Protein AF-A0A7S2C0Y7-F1 (afdb_monomer)

Radius of gyration: 21.93 Å; Cα contacts (8 Å, |Δi|>4): 36; chains: 1; bounding box: 44×36×52 Å

Foldseek 3Di:
DDPVVVVVCLLVLDDDDDCVNCVVPDPLNVVLVSLQSDNDPVSRDDPVRSCVRPVNVVVVVPDPPPPPPPVVVVVVVVVLVPDDPVVVVVVVCCVVPDDPVVVD

Solvent-accessible surface area (backbone atoms only — not comparable to full-atom values): 6435 Å² total; per-residue (Å²): 135,57,72,70,58,52,51,52,34,59,76,66,48,66,76,83,80,56,60,95,81,42,70,90,53,53,69,55,52,54,50,52,51,55,37,58,62,40,73,54,68,91,72,24,55,49,72,69,56,51,57,68,31,67,57,49,46,55,56,57,70,72,47,82,74,76,80,69,54,63,67,60,51,53,50,51,55,60,52,57,73,74,49,53,72,68,59,50,52,51,51,50,51,46,67,75,68,56,54,75,86,78,75,112

pLDDT: mean 88.04, std 10.6, range [47.34, 97.81]

Structure (mmCIF, N/CA/C/O backbone):
data_AF-A0A7S2C0Y7-F1
#
_entry.id   AF-A0A7S2C0Y7-F1
#
loop_
_atom_site.group_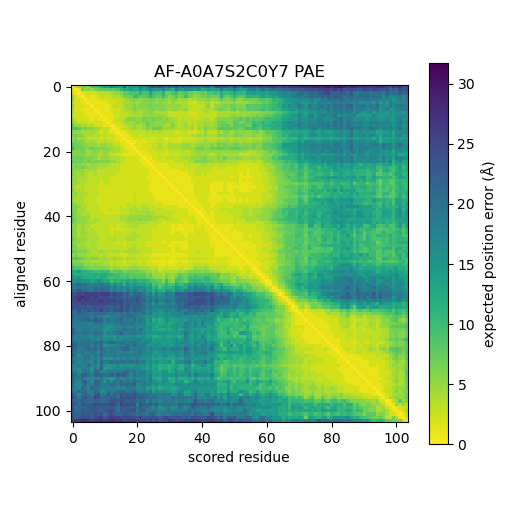PDB
_atom_site.id
_atom_site.type_symbol
_atom_site.label_atom_id
_atom_site.label_alt_id
_atom_site.label_comp_id
_atom_site.label_asym_id
_atom_site.label_entity_id
_atom_site.label_seq_id
_atom_site.pdbx_PDB_ins_code
_atom_site.Cartn_x
_atom_site.Cartn_y
_atom_site.Cartn_z
_atom_site.occupancy
_atom_site.B_iso_or_equiv
_atom_site.auth_seq_id
_atom_site.auth_comp_id
_atom_site.auth_asym_id
_atom_site.auth_atom_id
_atom_site.pdbx_PDB_model_num
ATOM 1 N N . LYS A 1 1 ? -0.412 -13.309 27.371 1.00 61.66 1 LYS A N 1
ATOM 2 C CA . LYS A 1 1 ? -1.555 -13.674 26.492 1.00 61.66 1 LYS A CA 1
ATOM 3 C C . LYS A 1 1 ? -1.239 -15.027 25.877 1.00 61.66 1 LYS A C 1
ATOM 5 O O . LYS A 1 1 ? 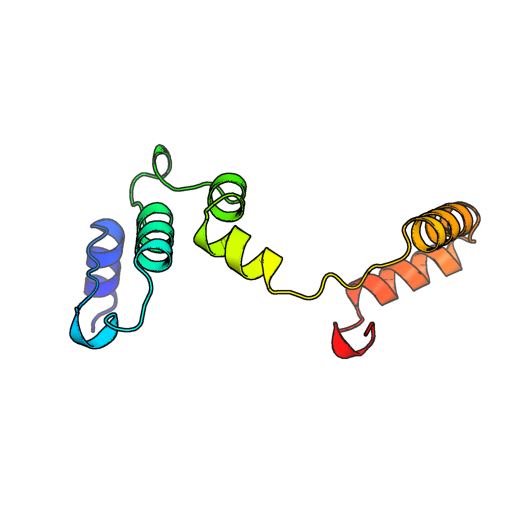-0.098 -15.198 25.473 1.00 61.66 1 LYS A O 1
ATOM 10 N N . SER A 1 2 ? -2.188 -15.962 25.853 1.00 88.19 2 SER A N 1
ATOM 11 C CA . SER A 1 2 ? -1.975 -17.281 25.238 1.00 88.19 2 SER A CA 1
ATOM 12 C C . SER A 1 2 ? -2.103 -17.202 23.711 1.00 88.19 2 SER A C 1
ATOM 14 O O . SER A 1 2 ? -2.906 -16.413 23.208 1.00 88.19 2 SER A O 1
ATOM 16 N N . ASP A 1 3 ? -1.342 -18.017 22.980 1.00 88.94 3 ASP A N 1
ATOM 17 C CA . ASP A 1 3 ? -1.338 -18.064 21.508 1.00 88.94 3 ASP A CA 1
ATOM 18 C C . ASP A 1 3 ? -2.730 -18.381 20.928 1.00 88.94 3 ASP A C 1
ATOM 20 O O . ASP A 1 3 ? -3.176 -17.789 19.942 1.00 88.94 3 ASP A O 1
ATOM 24 N N . THR A 1 4 ? -3.487 -19.236 21.620 1.00 89.94 4 THR A N 1
ATOM 25 C CA . THR A 1 4 ? -4.879 -19.567 21.284 1.00 89.94 4 THR A CA 1
ATOM 26 C C . THR A 1 4 ? -5.804 -18.354 21.339 1.00 89.94 4 THR A C 1
ATOM 28 O O . THR A 1 4 ? -6.668 -18.181 20.479 1.00 89.94 4 THR A O 1
ATOM 31 N N . GLU A 1 5 ? -5.611 -17.471 22.317 1.00 88.81 5 GLU A N 1
ATOM 32 C CA . GLU A 1 5 ? -6.421 -16.264 22.457 1.00 88.81 5 GLU A CA 1
ATOM 33 C C . GLU A 1 5 ? -6.058 -15.203 21.409 1.00 88.81 5 GLU A C 1
ATOM 35 O O . GLU A 1 5 ? -6.935 -14.499 20.906 1.00 88.81 5 GLU A O 1
ATOM 40 N N . ILE A 1 6 ? -4.780 -15.116 21.030 1.00 89.62 6 ILE A N 1
ATOM 41 C CA . ILE A 1 6 ? -4.313 -14.232 19.955 1.00 89.62 6 ILE A CA 1
ATOM 42 C C . ILE A 1 6 ? -4.927 -14.664 18.622 1.00 89.62 6 ILE A C 1
ATOM 44 O O . ILE A 1 6 ? -5.551 -13.846 17.944 1.00 89.62 6 ILE A O 1
ATOM 48 N N . ARG A 1 7 ? -4.839 -15.956 18.287 1.00 88.81 7 ARG A N 1
ATOM 49 C CA . ARG A 1 7 ? -5.446 -16.526 17.075 1.00 88.81 7 ARG A CA 1
ATOM 50 C C . ARG A 1 7 ? -6.943 -16.246 16.994 1.00 88.81 7 ARG A C 1
ATOM 52 O O . ARG A 1 7 ? -7.416 -15.808 15.950 1.00 88.81 7 ARG A O 1
ATOM 59 N N . LYS A 1 8 ? -7.672 -16.415 18.103 1.00 90.69 8 LYS A N 1
ATOM 60 C CA . LYS A 1 8 ? -9.110 -16.119 18.170 1.00 90.69 8 LYS A CA 1
ATOM 61 C C . LYS A 1 8 ? -9.423 -14.653 17.854 1.00 90.69 8 LYS A C 1
ATOM 63 O O . LYS A 1 8 ? -10.381 -14.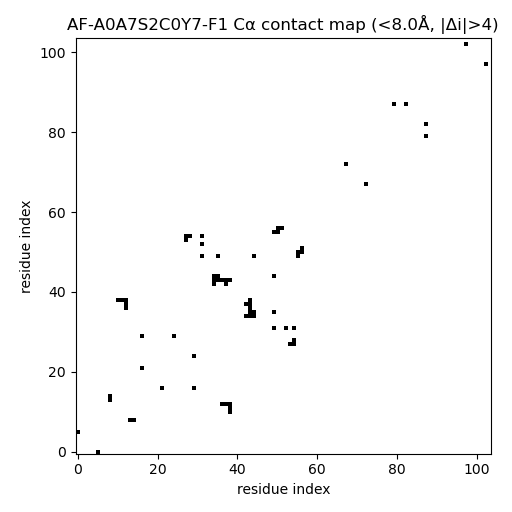369 17.147 1.00 90.69 8 LYS A O 1
ATOM 68 N N . ARG A 1 9 ? -8.623 -13.709 18.353 1.00 89.06 9 ARG A N 1
ATOM 69 C CA . ARG A 1 9 ? -8.836 -12.276 18.078 1.00 89.06 9 ARG A CA 1
ATOM 70 C C . ARG A 1 9 ? -8.523 -11.913 16.627 1.00 89.06 9 ARG A C 1
ATOM 72 O O . ARG A 1 9 ? -9.228 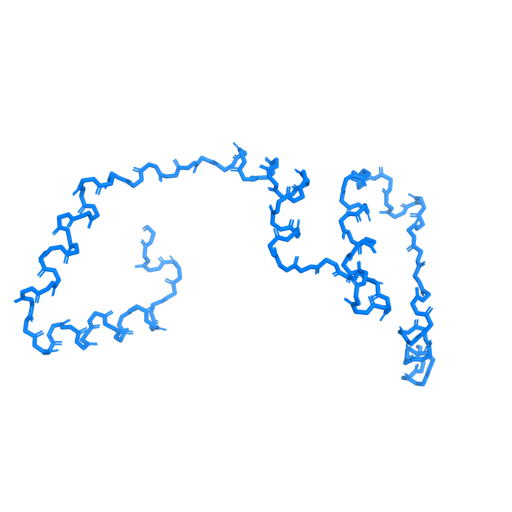-11.080 16.064 1.00 89.06 9 ARG A O 1
ATOM 79 N N . ILE A 1 10 ? -7.512 -12.553 16.032 1.00 89.25 10 ILE A N 1
ATOM 80 C CA . ILE A 1 10 ? -7.154 -12.379 14.617 1.00 89.25 10 ILE A CA 1
ATOM 81 C C . ILE A 1 10 ? -8.300 -12.851 13.721 1.00 89.25 10 ILE A C 1
ATOM 83 O O . ILE A 1 10 ? -8.737 -12.102 12.853 1.00 89.25 10 ILE A O 1
ATOM 87 N N . THR A 1 11 ? -8.830 -14.056 13.951 1.00 88.56 11 THR A N 1
ATOM 88 C CA . THR A 1 11 ? -9.924 -14.600 13.128 1.00 88.56 11 THR A CA 1
ATOM 89 C C . THR A 1 11 ? -11.226 -13.821 13.285 1.00 88.56 11 THR A C 1
ATOM 91 O O . THR A 1 11 ? -11.998 -13.727 12.338 1.00 88.56 11 THR A O 1
ATOM 94 N N . GLN A 1 12 ? -11.459 -13.217 14.452 1.00 89.88 12 GLN A N 1
ATOM 95 C CA . GLN A 1 12 ? -12.608 -12.343 14.697 1.00 89.88 12 GLN A CA 1
ATOM 96 C C . GLN A 1 12 ? -12.431 -10.919 14.151 1.00 89.88 12 GLN A C 1
ATOM 98 O O . GLN A 1 12 ? -13.394 -10.157 14.160 1.00 89.88 12 GLN A O 1
ATOM 103 N N . GLY A 1 13 ? -11.220 -10.520 13.741 1.00 86.81 13 GLY A N 1
ATOM 104 C CA . GLY A 1 13 ? -10.930 -9.129 13.375 1.00 86.81 13 GLY A CA 1
ATOM 105 C C . GLY A 1 13 ? -11.121 -8.144 14.528 1.00 86.81 13 GLY A C 1
ATOM 106 O O . GLY A 1 13 ? -11.394 -6.970 14.307 1.00 86.81 13 GLY A O 1
ATOM 107 N N . SER A 1 14 ? -11.026 -8.611 15.775 1.00 86.94 14 SER A N 1
ATOM 108 C CA . SER A 1 14 ? -11.337 -7.793 16.946 1.00 86.94 14 SER A CA 1
ATOM 109 C C . SER A 1 14 ? -10.124 -6.959 17.364 1.00 86.94 14 SER A C 1
ATOM 111 O O . SER A 1 14 ? -9.303 -7.400 18.174 1.00 86.94 14 SER A O 1
ATOM 113 N N . TYR A 1 15 ? -10.058 -5.721 16.884 1.00 90.00 15 TYR A N 1
ATOM 114 C CA . TYR A 1 15 ? -9.120 -4.689 17.333 1.00 90.00 15 TYR A CA 1
ATOM 115 C C . TYR A 1 15 ? -9.867 -3.400 17.699 1.00 90.00 15 TYR A C 1
ATOM 117 O O . TYR A 1 15 ? -11.048 -3.232 17.401 1.00 90.00 15 TYR A O 1
ATOM 125 N N . LYS A 1 16 ? -9.198 -2.500 18.421 1.00 91.38 16 LYS A N 1
ATOM 126 C CA . LYS A 1 16 ? -9.746 -1.203 18.838 1.00 91.38 16 LYS A CA 1
ATOM 127 C C . LYS A 1 16 ? -8.656 -0.144 18.727 1.00 91.38 16 LYS A C 1
ATOM 129 O O . LYS A 1 16 ? -7.478 -0.484 18.803 1.00 91.38 16 LYS A O 1
ATOM 134 N N . PHE A 1 17 ? -9.068 1.117 18.646 1.00 93.69 17 PHE A N 1
ATOM 135 C CA . PHE A 1 17 ? -8.192 2.287 18.732 1.00 93.69 17 PHE A CA 1
ATOM 136 C C . PHE A 1 17 ? -8.521 3.064 20.013 1.00 93.69 17 PHE A C 1
ATOM 138 O O . PHE A 1 17 ? -9.388 3.939 20.000 1.00 93.69 17 PHE A O 1
ATOM 145 N N . PRO A 1 18 ? -7.925 2.703 21.164 1.00 94.12 18 PRO A N 1
ATOM 146 C CA . PRO A 1 18 ? -8.194 3.392 22.417 1.00 94.12 18 PRO A CA 1
ATOM 147 C C . PRO A 1 18 ? -7.739 4.850 22.343 1.00 94.12 18 PRO A C 1
ATOM 149 O O . PRO A 1 18 ? -6.599 5.129 21.970 1.00 94.12 18 PRO A O 1
ATOM 152 N N . ARG A 1 19 ? -8.614 5.779 22.740 1.00 89.81 19 ARG A N 1
ATOM 153 C CA . ARG A 1 19 ? -8.362 7.222 22.617 1.00 89.81 19 ARG A CA 1
ATOM 154 C C . ARG A 1 19 ? -7.063 7.656 23.300 1.00 89.81 19 ARG A C 1
ATOM 156 O O . ARG A 1 19 ? -6.309 8.401 22.701 1.00 89.81 19 ARG A O 1
ATOM 163 N N . HIS A 1 20 ? -6.755 7.132 24.487 1.00 93.06 20 HIS A N 1
ATOM 164 C CA . HIS A 1 20 ? -5.542 7.492 25.238 1.00 93.06 20 HIS A CA 1
ATOM 165 C C . HIS A 1 20 ? -4.230 7.118 24.531 1.00 93.06 20 HIS A C 1
ATOM 167 O O . HIS A 1 20 ? -3.194 7.697 24.826 1.00 93.06 20 HIS A O 1
ATOM 173 N N . GLN A 1 21 ? -4.259 6.146 23.615 1.00 92.00 21 GLN A N 1
ATOM 174 C CA . GLN A 1 21 ? -3.089 5.721 22.837 1.00 92.00 21 GLN A CA 1
ATOM 175 C C . GLN A 1 21 ? -3.048 6.355 21.447 1.00 92.00 21 GLN A C 1
ATOM 177 O O . GLN A 1 21 ? -1.966 6.560 20.909 1.00 92.00 21 GLN A O 1
ATOM 182 N N . PHE A 1 22 ? -4.213 6.653 20.870 1.00 94.31 22 PHE A N 1
ATOM 183 C CA . PHE A 1 22 ? -4.355 7.108 19.485 1.00 94.31 22 PHE A CA 1
ATOM 184 C C . PHE A 1 22 ? -4.744 8.587 19.365 1.00 94.31 22 PHE A C 1
ATOM 186 O O . PHE A 1 22 ? -5.055 9.041 18.272 1.00 94.31 22 PHE A O 1
ATOM 193 N N . GLU A 1 23 ? -4.712 9.356 20.455 1.00 93.62 23 GLU A N 1
ATOM 194 C CA . GLU A 1 23 ? -5.087 10.778 20.456 1.00 93.62 23 GLU A CA 1
ATOM 195 C C . GLU A 1 23 ? -4.268 11.620 19.469 1.00 93.62 23 GLU A C 1
ATOM 197 O O . GLU A 1 23 ? -4.804 12.504 18.810 1.00 93.62 23 GLU A O 1
ATOM 202 N N . HIS A 1 24 ? -2.979 11.311 19.328 1.00 94.19 24 HIS A N 1
ATOM 203 C CA . HIS A 1 24 ? -2.061 11.998 18.418 1.00 94.19 24 HIS A CA 1
ATOM 204 C C . HIS A 1 24 ? -2.054 11.406 16.999 1.00 94.19 24 HIS A C 1
ATOM 206 O O . HIS A 1 24 ? -1.331 11.886 16.127 1.00 94.19 24 HIS A O 1
ATOM 212 N N . VAL A 1 25 ? -2.819 10.339 16.757 1.00 94.25 25 VAL A N 1
ATOM 213 C CA . VAL A 1 25 ? -2.861 9.655 15.466 1.00 94.25 25 VAL A CA 1
ATOM 214 C C . VAL A 1 25 ? -3.970 10.270 14.622 1.00 94.25 25 VAL A C 1
ATOM 216 O O . VAL A 1 25 ? -5.112 10.398 15.057 1.00 94.25 25 VAL A O 1
ATOM 219 N N . SER A 1 26 ? -3.645 10.651 13.387 1.00 94.44 26 SER A N 1
ATOM 220 C CA . SER A 1 26 ? -4.627 11.277 12.505 1.00 94.44 26 SER A CA 1
ATOM 221 C C . SER A 1 26 ? -5.749 10.307 12.126 1.00 94.44 26 SER A C 1
ATOM 223 O O . SER A 1 26 ? -5.534 9.105 11.945 1.00 94.44 26 SER A O 1
ATOM 225 N N . ALA A 1 27 ? -6.955 10.845 11.931 1.00 94.50 27 ALA A N 1
ATOM 226 C CA . ALA A 1 27 ? -8.109 10.059 11.499 1.00 94.50 27 ALA A CA 1
ATOM 227 C C . ALA A 1 27 ? -7.841 9.314 10.177 1.00 94.50 27 ALA A C 1
ATOM 229 O O . ALA A 1 27 ? -8.223 8.158 10.034 1.00 94.50 27 ALA A O 1
ATOM 230 N N . ALA A 1 28 ? -7.102 9.935 9.249 1.00 94.75 28 ALA A N 1
ATOM 231 C CA . ALA A 1 28 ? -6.700 9.304 7.993 1.00 94.75 28 ALA A CA 1
ATOM 232 C C . ALA A 1 28 ? -5.764 8.095 8.200 1.00 94.75 28 ALA A C 1
ATOM 234 O O . ALA A 1 28 ? -5.824 7.136 7.436 1.00 94.75 28 ALA A O 1
ATOM 235 N N . ALA A 1 29 ? -4.914 8.100 9.232 1.00 94.62 29 ALA A N 1
ATOM 236 C CA . ALA A 1 29 ? -4.079 6.941 9.551 1.00 94.62 29 ALA A CA 1
ATOM 237 C C . ALA A 1 29 ? -4.930 5.773 10.070 1.00 94.62 29 ALA A C 1
ATOM 239 O O . ALA A 1 29 ? -4.753 4.629 9.655 1.00 94.62 29 ALA A O 1
ATOM 240 N N . ILE A 1 30 ? -5.873 6.077 10.967 1.00 96.06 30 ILE A N 1
ATOM 241 C CA . ILE A 1 30 ? -6.801 5.097 11.546 1.00 96.06 30 ILE A CA 1
ATOM 242 C C . ILE A 1 30 ? -7.690 4.488 10.455 1.00 96.06 30 ILE A C 1
ATOM 244 O O . ILE A 1 30 ? -7.909 3.273 10.449 1.00 96.06 30 ILE A O 1
ATOM 248 N N . ASP A 1 31 ? -8.158 5.308 9.513 1.00 96.50 31 ASP A N 1
ATOM 249 C CA . ASP A 1 31 ? -8.946 4.856 8.367 1.00 96.50 31 ASP A CA 1
ATOM 250 C C . ASP A 1 31 ? -8.149 3.892 7.474 1.00 96.50 31 ASP A C 1
ATOM 252 O O . ASP A 1 31 ? -8.608 2.784 7.186 1.00 96.50 31 ASP A O 1
ATOM 256 N N . LEU A 1 32 ? -6.900 4.234 7.137 1.00 97.06 32 LEU A N 1
ATOM 257 C CA . LEU A 1 32 ? -6.027 3.350 6.364 1.00 97.06 32 LEU A CA 1
ATOM 258 C C . LEU A 1 32 ? -5.818 1.998 7.060 1.00 97.06 32 LEU A C 1
ATOM 260 O O . LEU A 1 32 ? -5.976 0.950 6.433 1.00 97.06 32 LEU A O 1
ATOM 264 N N . ILE A 1 33 ? -5.483 2.005 8.356 1.00 96.19 33 ILE A N 1
ATOM 265 C CA . ILE A 1 33 ? -5.281 0.772 9.133 1.00 96.19 33 ILE A CA 1
ATOM 266 C C . ILE A 1 33 ? -6.561 -0.071 9.131 1.00 96.19 33 ILE A C 1
ATOM 268 O O . ILE A 1 33 ? -6.495 -1.288 8.963 1.00 96.19 33 ILE A O 1
ATOM 272 N N . SER A 1 34 ? -7.725 0.562 9.270 1.00 95.75 34 SER A N 1
ATOM 273 C CA . SER A 1 34 ? -9.015 -0.134 9.297 1.00 95.75 34 SER A CA 1
ATOM 274 C C . SER A 1 34 ? -9.358 -0.800 7.964 1.00 95.75 34 SER A C 1
ATOM 276 O O . SER A 1 34 ? -9.910 -1.897 7.945 1.00 95.75 34 SER A O 1
ATOM 278 N N . ASN A 1 35 ? -8.990 -0.177 6.847 1.00 96.38 35 ASN A N 1
ATOM 279 C CA . ASN A 1 35 ? -9.172 -0.750 5.515 1.00 96.38 35 ASN A CA 1
ATOM 280 C C . ASN A 1 35 ? -8.145 -1.856 5.183 1.00 96.38 35 ASN A C 1
ATOM 282 O O . ASN A 1 35 ? -8.418 -2.743 4.370 1.00 96.38 35 ASN A O 1
ATOM 286 N N . LEU A 1 36 ? -6.978 -1.851 5.836 1.00 96.50 36 LEU A N 1
ATOM 287 C CA . LEU A 1 36 ? -5.959 -2.901 5.708 1.00 96.50 36 LEU A CA 1
ATOM 288 C C . LEU A 1 36 ? -6.234 -4.120 6.601 1.00 96.50 36 LEU A C 1
ATOM 290 O O . LEU A 1 36 ? -5.966 -5.252 6.199 1.00 96.50 36 LEU A O 1
ATOM 294 N N . LEU A 1 37 ? -6.783 -3.914 7.800 1.00 95.38 37 LEU A N 1
ATOM 295 C CA . LEU A 1 37 ? -7.061 -4.971 8.781 1.00 95.38 37 LEU A CA 1
ATOM 296 C C . LEU A 1 37 ? -8.471 -5.575 8.644 1.00 95.38 37 LEU A C 1
ATOM 298 O O . LEU A 1 37 ? -9.074 -6.005 9.625 1.00 95.38 37 LEU A O 1
ATOM 302 N N . GLN A 1 38 ? -8.988 -5.659 7.416 1.00 94.38 38 GLN A N 1
ATOM 303 C CA . GLN A 1 38 ? -10.254 -6.335 7.120 1.00 94.38 38 GLN A CA 1
ATOM 304 C C . GLN A 1 38 ? -10.091 -7.861 7.131 1.00 94.38 38 GLN A C 1
ATOM 306 O O . GLN A 1 38 ? -9.179 -8.399 6.495 1.00 94.38 38 GLN A O 1
ATOM 311 N N . VAL A 1 39 ? -10.991 -8.569 7.824 1.00 93.44 39 VAL A N 1
ATOM 312 C CA . VAL A 1 39 ? -11.033 -10.048 7.843 1.00 93.44 39 VAL A CA 1
ATOM 313 C C . VAL A 1 39 ? -11.426 -10.590 6.471 1.00 93.44 39 VAL A C 1
ATOM 315 O O . VAL A 1 39 ? -10.788 -11.510 5.965 1.00 93.44 39 VAL A O 1
ATOM 318 N N . ASP A 1 40 ? -12.440 -9.978 5.857 1.00 92.62 40 ASP A N 1
ATOM 319 C CA . ASP A 1 40 ? -12.858 -10.274 4.492 1.00 92.62 40 ASP A CA 1
ATOM 320 C C . ASP A 1 40 ? -11.829 -9.722 3.497 1.00 92.62 40 ASP A C 1
ATOM 322 O O . ASP A 1 40 ? -11.621 -8.511 3.386 1.00 92.62 40 ASP A O 1
ATOM 326 N N . VAL A 1 41 ? -11.186 -10.629 2.762 1.00 92.00 41 VAL A N 1
ATOM 327 C CA . VAL A 1 41 ? -10.140 -10.305 1.784 1.00 92.00 41 VAL A CA 1
ATOM 328 C C . VAL A 1 41 ? -10.680 -9.441 0.646 1.00 92.00 41 VAL A C 1
ATOM 330 O O . VAL A 1 41 ? -9.949 -8.599 0.139 1.00 92.00 41 VAL A O 1
ATOM 333 N N . THR A 1 42 ? -11.954 -9.591 0.273 1.00 94.56 42 THR A N 1
ATOM 334 C CA . THR A 1 42 ? -12.558 -8.818 -0.826 1.00 94.56 42 THR A CA 1
ATOM 335 C C . THR A 1 42 ? -12.765 -7.348 -0.467 1.00 94.56 42 THR A C 1
ATOM 337 O O . THR A 1 42 ? -12.778 -6.488 -1.345 1.00 94.56 42 THR A O 1
ATOM 340 N N . ARG A 1 43 ? -12.890 -7.052 0.832 1.00 94.06 43 ARG A N 1
ATOM 341 C CA . ARG A 1 43 ? -13.024 -5.694 1.377 1.00 94.06 43 ARG A CA 1
ATOM 342 C C . ARG A 1 43 ? -11.685 -5.086 1.773 1.00 94.06 43 ARG A C 1
ATOM 344 O O . ARG A 1 43 ? -11.604 -3.880 1.991 1.00 94.06 43 ARG A O 1
ATOM 351 N N . ARG A 1 44 ? -10.646 -5.913 1.905 1.00 97.31 44 ARG A N 1
ATOM 352 C CA . ARG A 1 44 ? -9.304 -5.466 2.263 1.00 97.31 44 ARG A CA 1
ATOM 353 C C . ARG A 1 44 ? -8.708 -4.663 1.120 1.00 97.31 44 ARG A C 1
ATOM 355 O O . ARG A 1 44 ? -8.723 -5.099 -0.029 1.00 97.31 44 ARG A O 1
ATOM 362 N N . PHE A 1 45 ? -8.121 -3.519 1.447 1.00 97.81 45 PHE A N 1
ATOM 363 C CA . PHE A 1 45 ? -7.403 -2.739 0.449 1.00 97.81 45 PHE A CA 1
ATOM 364 C C . PHE A 1 45 ? -6.265 -3.544 -0.177 1.00 97.81 45 PHE A C 1
ATOM 366 O O . PHE A 1 45 ? -5.429 -4.138 0.507 1.00 97.81 45 PHE A O 1
ATOM 373 N N . SER A 1 46 ? -6.211 -3.495 -1.504 1.00 97.06 46 SER A N 1
ATOM 374 C CA . SER A 1 46 ? -5.025 -3.866 -2.265 1.00 97.06 46 SER A CA 1
ATOM 375 C C . SER A 1 46 ? -3.895 -2.859 -2.036 1.00 97.06 46 SER A C 1
ATOM 377 O O . SER A 1 46 ? -4.122 -1.716 -1.628 1.00 97.06 46 SER A O 1
ATOM 379 N N . ALA A 1 47 ? -2.664 -3.251 -2.372 1.00 96.06 47 ALA A N 1
ATOM 380 C CA . ALA A 1 47 ? -1.508 -2.360 -2.287 1.00 96.06 47 ALA A CA 1
ATOM 381 C C . ALA A 1 47 ? -1.700 -1.068 -3.103 1.00 96.06 47 ALA A C 1
ATOM 383 O O . ALA A 1 47 ? -1.329 0.010 -2.645 1.00 96.06 47 ALA A O 1
ATOM 384 N N . ALA A 1 48 ? -2.334 -1.157 -4.278 1.00 95.62 48 ALA A N 1
ATOM 385 C CA . ALA A 1 48 ? -2.627 0.005 -5.114 1.00 95.62 48 ALA A CA 1
ATOM 386 C C . ALA A 1 48 ? -3.638 0.960 -4.453 1.00 95.62 48 ALA A C 1
ATOM 388 O O . ALA A 1 48 ? -3.438 2.173 -4.466 1.00 95.62 48 ALA A O 1
ATOM 389 N N . GLN A 1 49 ? -4.690 0.423 -3.826 1.00 96.50 49 GLN A N 1
ATOM 390 C CA . GLN A 1 49 ? -5.671 1.228 -3.087 1.00 96.50 49 GLN A CA 1
ATOM 391 C C . GLN A 1 49 ? -5.046 1.893 -1.857 1.00 96.50 49 GLN A C 1
ATOM 393 O O . GLN A 1 49 ? -5.271 3.078 -1.622 1.00 96.50 49 GLN A O 1
ATOM 398 N N . ALA A 1 50 ? -4.211 1.165 -1.111 1.00 96.50 50 ALA A N 1
ATOM 399 C CA . ALA A 1 50 ? -3.484 1.713 0.029 1.00 96.50 50 ALA A CA 1
ATOM 400 C C . ALA A 1 50 ? -2.526 2.839 -0.393 1.00 96.50 50 ALA A C 1
ATOM 402 O O . ALA A 1 50 ? -2.508 3.894 0.236 1.00 96.50 50 ALA A O 1
ATOM 403 N N . LEU A 1 51 ? -1.785 2.657 -1.493 1.00 94.38 51 LEU A N 1
ATOM 404 C CA . LEU A 1 51 ? -0.883 3.672 -2.046 1.00 94.38 51 LEU A CA 1
ATOM 405 C C . LEU A 1 51 ? -1.629 4.947 -2.474 1.00 94.38 51 LEU A C 1
ATOM 407 O O . LEU A 1 51 ? -1.112 6.050 -2.314 1.00 94.38 51 LEU A O 1
ATOM 411 N N . ALA A 1 52 ? -2.852 4.806 -2.989 1.00 95.00 52 ALA A N 1
ATOM 412 C CA . ALA A 1 52 ? -3.700 5.931 -3.375 1.00 95.00 52 ALA A CA 1
ATOM 413 C C . ALA A 1 52 ? -4.363 6.649 -2.182 1.00 95.00 52 ALA A C 1
ATOM 415 O O . ALA A 1 52 ? -4.918 7.737 -2.360 1.00 95.00 52 ALA A O 1
ATOM 416 N N . HIS A 1 53 ? -4.309 6.073 -0.977 1.00 97.06 53 HIS A N 1
ATOM 417 C CA . HIS A 1 53 ? -4.967 6.614 0.205 1.00 97.06 53 HIS A CA 1
ATOM 418 C C . HIS A 1 53 ? -4.372 7.978 0.620 1.00 97.06 53 HIS A C 1
ATOM 420 O O . HIS A 1 53 ? -3.144 8.132 0.620 1.00 97.06 53 HIS A O 1
ATOM 426 N N . PRO A 1 54 ? -5.194 8.966 1.040 1.00 94.38 54 PRO A N 1
ATOM 427 C CA . PRO A 1 54 ? -4.730 10.313 1.385 1.00 94.38 54 PRO A CA 1
ATOM 428 C C . PRO A 1 54 ? -3.582 10.345 2.394 1.00 94.38 54 PRO A C 1
ATOM 430 O O . PRO A 1 54 ? -2.659 11.138 2.237 1.00 94.38 54 PRO A O 1
ATOM 433 N N . TRP A 1 55 ? -3.600 9.445 3.382 1.00 94.94 55 TRP A N 1
ATOM 434 C CA . TRP A 1 55 ? -2.544 9.361 4.394 1.00 94.94 55 TRP A CA 1
ATOM 435 C C . TRP A 1 55 ? -1.157 9.062 3.795 1.00 94.94 55 TRP A C 1
ATOM 437 O O . TRP A 1 55 ? -0.176 9.682 4.194 1.00 94.94 55 TRP A O 1
ATOM 447 N N . ILE A 1 56 ? -1.072 8.173 2.793 1.00 93.38 56 ILE A N 1
ATOM 448 C CA . ILE A 1 56 ? 0.195 7.877 2.101 1.00 93.38 56 ILE A CA 1
ATOM 449 C C . ILE A 1 56 ? 0.551 8.999 1.124 1.00 93.38 56 ILE A C 1
ATOM 451 O O . ILE A 1 56 ? 1.695 9.450 1.090 1.00 93.38 56 ILE A O 1
ATOM 455 N N . ARG A 1 57 ? -0.423 9.494 0.352 1.00 90.12 57 ARG A N 1
ATOM 456 C CA . ARG A 1 57 ? -0.174 10.549 -0.643 1.00 90.12 57 ARG A CA 1
ATOM 457 C C . ARG A 1 57 ? 0.329 11.851 -0.018 1.00 90.12 57 ARG A C 1
ATOM 459 O O . ARG A 1 57 ? 1.213 12.484 -0.584 1.00 90.12 57 ARG A O 1
ATOM 466 N N . GLN A 1 58 ? -0.196 12.242 1.143 1.00 86.12 58 GLN A N 1
ATOM 467 C CA . GLN A 1 58 ? 0.277 13.425 1.871 1.00 86.12 58 GLN A CA 1
ATOM 468 C C . GLN A 1 58 ? 1.726 13.258 2.342 1.00 86.12 58 GLN A C 1
ATOM 470 O O . GLN A 1 58 ? 2.525 14.178 2.184 1.00 86.12 58 GLN A O 1
ATOM 475 N N . ALA A 1 59 ? 2.096 12.074 2.839 1.00 81.25 59 ALA A N 1
ATOM 476 C CA . ALA A 1 59 ? 3.479 11.782 3.213 1.00 81.25 59 ALA A CA 1
ATOM 477 C C . ALA A 1 59 ? 4.432 11.853 2.004 1.00 81.25 59 ALA A C 1
ATOM 479 O O . ALA A 1 59 ? 5.547 12.355 2.121 1.00 81.25 59 ALA A O 1
ATOM 480 N N . GLN A 1 60 ? 3.984 11.417 0.821 1.00 75.88 60 GLN A N 1
ATOM 481 C CA . GLN A 1 60 ? 4.772 11.518 -0.413 1.00 75.88 60 GLN A CA 1
ATOM 482 C C . GLN A 1 60 ? 5.008 12.964 -0.864 1.00 75.88 60 GLN A C 1
ATOM 484 O O . GLN A 1 60 ? 6.072 13.260 -1.393 1.00 75.88 60 GLN A O 1
ATOM 489 N N . GLN A 1 61 ? 4.046 13.865 -0.647 1.00 70.75 61 GLN A N 1
ATOM 490 C CA . GLN A 1 61 ? 4.186 15.285 -0.996 1.00 70.75 61 GLN A CA 1
ATOM 491 C C . GLN A 1 61 ? 5.185 16.028 -0.102 1.00 70.75 61 GLN A C 1
ATOM 493 O O . GLN A 1 61 ? 5.741 17.041 -0.515 1.00 70.75 61 GLN A O 1
ATOM 498 N N . GLN A 1 62 ? 5.404 15.540 1.120 1.00 67.88 62 GLN A N 1
ATOM 499 C CA . GLN A 1 62 ? 6.345 16.130 2.075 1.00 67.88 62 GLN A CA 1
ATOM 500 C C . GLN A 1 62 ? 7.783 15.648 1.880 1.00 67.88 62 GLN A C 1
ATOM 502 O O . GLN A 1 62 ? 8.709 16.244 2.429 1.00 67.88 62 GLN A O 1
ATOM 507 N N . LEU A 1 63 ? 7.990 14.579 1.108 1.00 65.38 63 LEU A N 1
ATOM 508 C CA . LEU A 1 63 ? 9.329 14.157 0.738 1.00 65.38 63 LEU A CA 1
ATOM 509 C C . LEU A 1 63 ? 9.849 15.123 -0.329 1.00 65.38 63 LEU A C 1
ATOM 511 O O . LEU A 1 63 ? 9.193 15.272 -1.363 1.00 65.38 63 LEU A O 1
ATOM 515 N N . PRO A 1 64 ? 11.019 15.759 -0.130 1.00 61.19 64 PRO A N 1
ATOM 516 C CA . PRO A 1 64 ? 11.683 16.430 -1.228 1.00 61.19 64 PRO A CA 1
ATOM 517 C C . PRO A 1 64 ? 11.954 15.351 -2.271 1.00 61.19 64 PRO A C 1
ATOM 519 O O 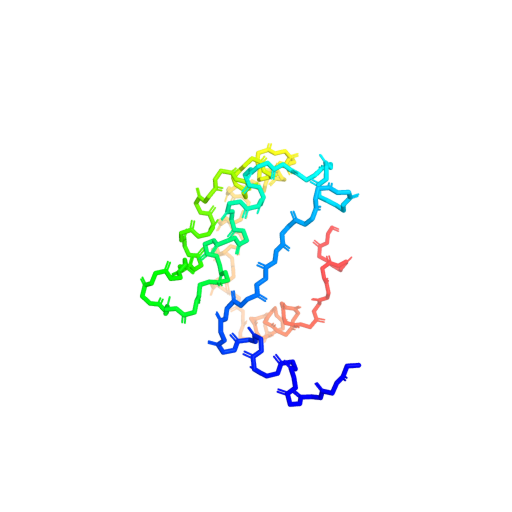. PRO A 1 64 ? 12.791 14.467 -2.067 1.00 61.19 64 PRO A O 1
ATOM 522 N N . LEU A 1 65 ? 11.190 15.368 -3.362 1.00 59.34 65 LEU A N 1
ATOM 523 C CA . LEU A 1 65 ? 11.495 14.548 -4.517 1.00 59.34 65 LEU A CA 1
AT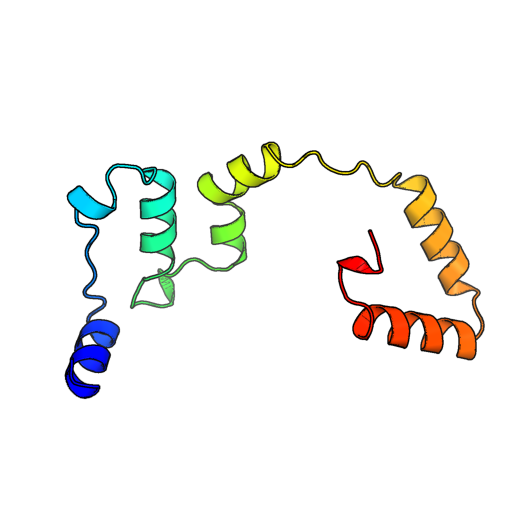OM 524 C C . LEU A 1 65 ? 12.915 14.949 -4.912 1.00 59.34 65 LEU A C 1
ATOM 526 O O . LEU A 1 65 ? 13.140 16.074 -5.353 1.00 59.34 65 LEU A O 1
ATOM 530 N N . ARG A 1 66 ? 13.895 14.062 -4.692 1.00 59.62 66 ARG A N 1
ATOM 531 C CA . ARG A 1 66 ? 15.199 14.193 -5.342 1.00 59.62 66 ARG A CA 1
ATOM 532 C C . ARG A 1 66 ? 14.856 14.211 -6.826 1.00 59.62 66 ARG A C 1
ATOM 534 O O . ARG A 1 66 ? 14.455 13.181 -7.368 1.00 59.62 66 ARG A O 1
ATOM 541 N N . GLU A 1 67 ? 14.925 15.383 -7.450 1.00 61.81 67 GLU A N 1
ATOM 542 C CA . GLU A 1 67 ? 14.781 15.527 -8.891 1.00 61.81 67 GLU A CA 1
ATOM 543 C C . GLU A 1 67 ? 15.965 14.808 -9.538 1.00 61.81 67 GLU A C 1
ATOM 545 O O . GLU A 1 67 ? 17.002 15.383 -9.860 1.00 61.81 67 GLU A O 1
ATOM 550 N N . CYS A 1 68 ? 15.845 13.492 -9.681 1.00 62.00 68 CYS A N 1
ATOM 551 C CA . CYS A 1 68 ? 16.719 12.739 -10.550 1.00 62.00 68 CYS A CA 1
ATOM 552 C C . CYS A 1 68 ? 16.412 13.220 -11.962 1.00 62.00 68 CYS A C 1
ATOM 554 O O . CYS A 1 68 ? 15.319 12.986 -12.479 1.00 62.00 68 CYS A O 1
ATOM 556 N N . SER A 1 69 ? 17.373 13.912 -12.572 1.00 79.00 69 SER A N 1
ATOM 557 C CA . SER A 1 69 ? 17.250 14.374 -13.948 1.00 79.00 69 SER A CA 1
ATOM 558 C C . SER A 1 69 ? 16.873 13.198 -14.853 1.00 79.00 69 SER A C 1
ATOM 560 O O . SER A 1 69 ? 17.663 12.272 -15.071 1.00 79.00 69 SER A O 1
ATOM 562 N N . VAL A 1 70 ? 15.643 13.229 -15.379 1.00 80.75 70 VAL A N 1
ATOM 563 C CA . VAL A 1 70 ? 15.106 12.177 -16.253 1.00 80.75 70 VAL A CA 1
ATOM 564 C C . VAL A 1 70 ? 16.016 11.992 -17.469 1.00 80.75 70 VAL A C 1
ATOM 566 O O . VAL A 1 70 ? 16.227 10.868 -17.918 1.00 80.75 70 VAL A O 1
ATOM 569 N N . SER A 1 71 ? 16.632 13.069 -17.966 1.00 85.12 71 SER A N 1
ATOM 570 C CA . SER A 1 71 ? 17.566 13.007 -19.094 1.00 85.12 71 SER A CA 1
ATOM 571 C C . SER A 1 71 ? 18.859 12.262 -18.752 1.00 85.12 71 SER A C 1
ATOM 573 O O . SER A 1 71 ? 19.322 11.449 -19.559 1.00 85.12 71 SER A O 1
ATOM 575 N N . ALA A 1 72 ? 19.415 12.468 -17.555 1.00 84.56 72 ALA A N 1
ATOM 576 C CA . ALA A 1 72 ? 20.584 11.728 -17.083 1.00 84.56 72 ALA A CA 1
ATOM 577 C C . ALA A 1 72 ? 20.260 10.234 -16.916 1.00 84.56 72 ALA A C 1
ATOM 579 O O . ALA A 1 72 ? 21.024 9.377 -17.362 1.00 84.56 72 ALA A O 1
ATOM 580 N N . LEU A 1 73 ? 19.086 9.914 -16.362 1.00 86.94 73 LEU A N 1
ATOM 581 C CA . LEU A 1 73 ? 18.623 8.535 -16.193 1.00 86.94 73 LEU A CA 1
ATOM 582 C C . LEU A 1 73 ? 18.423 7.829 -17.541 1.00 86.94 73 LEU A C 1
ATOM 584 O O . LEU A 1 73 ? 18.940 6.732 -17.754 1.00 86.94 73 LEU A O 1
ATOM 588 N N . VAL A 1 74 ? 17.742 8.478 -18.489 1.00 91.19 74 VAL A N 1
ATOM 589 C CA . VAL A 1 74 ? 17.538 7.948 -19.846 1.00 91.19 74 VAL A CA 1
ATOM 590 C C . VAL A 1 74 ? 18.873 7.732 -20.564 1.00 91.19 74 VAL A C 1
ATOM 592 O O . VAL A 1 74 ? 19.044 6.723 -21.251 1.00 91.19 74 VAL A O 1
ATOM 595 N N . SER A 1 75 ? 19.838 8.637 -20.391 1.00 90.94 75 SER A N 1
ATOM 596 C CA . SER A 1 75 ? 21.174 8.498 -20.985 1.00 90.94 75 SER A CA 1
ATOM 597 C C . SER A 1 75 ? 21.918 7.282 -20.424 1.00 90.94 75 SER A C 1
ATOM 599 O O . SER A 1 75 ? 22.443 6.478 -21.196 1.00 90.94 75 SER A O 1
ATOM 601 N N . SER A 1 76 ? 21.877 7.079 -19.105 1.00 90.38 76 SER A N 1
ATOM 602 C CA . SER A 1 76 ? 22.457 5.903 -18.445 1.00 90.38 76 SER A CA 1
ATOM 603 C C . SER A 1 76 ? 21.794 4.591 -18.877 1.00 90.38 76 SER A C 1
ATOM 605 O O . SER A 1 76 ? 22.493 3.606 -19.106 1.00 90.38 76 SER A O 1
ATOM 607 N N . LEU A 1 77 ? 20.469 4.568 -19.080 1.00 91.56 77 LEU A N 1
ATOM 608 C CA . LEU A 1 77 ? 19.757 3.389 -19.597 1.00 91.56 77 LEU A CA 1
ATOM 609 C C . LEU A 1 77 ? 20.138 3.064 -21.049 1.00 91.56 77 LEU A C 1
ATOM 611 O O . LEU A 1 77 ? 20.330 1.896 -21.398 1.00 91.56 77 LEU A O 1
ATOM 615 N N . ARG A 1 78 ? 20.296 4.086 -21.903 1.00 92.62 78 ARG A N 1
ATOM 616 C CA . ARG A 1 78 ? 20.791 3.895 -23.278 1.00 92.62 78 ARG A CA 1
ATOM 617 C C . ARG A 1 78 ? 22.216 3.344 -23.286 1.00 92.62 78 ARG A C 1
ATOM 619 O O . ARG A 1 78 ? 22.492 2.424 -24.051 1.00 92.62 78 ARG A O 1
ATOM 626 N N . ALA A 1 79 ? 23.089 3.855 -22.419 1.00 91.81 79 ALA A N 1
ATOM 627 C CA . ALA A 1 79 ? 24.451 3.347 -22.265 1.00 91.81 79 ALA A CA 1
ATOM 628 C C . ALA A 1 79 ? 24.470 1.903 -21.734 1.00 91.81 79 ALA A C 1
ATOM 630 O O . ALA A 1 79 ? 25.214 1.068 -22.241 1.00 91.81 79 ALA A O 1
ATOM 631 N N . PHE A 1 80 ? 23.602 1.565 -20.777 1.00 92.19 80 PHE A N 1
ATOM 632 C CA . PHE A 1 80 ? 23.505 0.209 -20.231 1.00 92.19 80 PHE A CA 1
ATOM 633 C C . PHE A 1 80 ? 23.226 -0.842 -21.315 1.00 92.19 80 PHE A C 1
ATOM 635 O O . PHE A 1 80 ? 23.820 -1.923 -21.302 1.00 92.19 80 PHE A O 1
ATOM 642 N N . LYS A 1 81 ? 22.385 -0.516 -22.310 1.00 92.81 81 LYS A N 1
ATOM 643 C CA . LYS A 1 81 ? 22.098 -1.414 -23.441 1.00 92.81 81 LYS A CA 1
ATOM 644 C C . LYS A 1 81 ? 23.377 -1.859 -24.163 1.00 92.81 81 LYS A C 1
ATOM 646 O O . LYS A 1 81 ? 23.484 -3.039 -24.509 1.00 92.81 81 LYS A O 1
ATOM 651 N N . SER A 1 82 ? 24.341 -0.958 -24.360 1.00 94.31 82 SER A N 1
ATOM 652 C CA . SER A 1 82 ? 25.584 -1.232 -25.094 1.00 94.31 82 SER A CA 1
ATOM 653 C C . SER A 1 82 ? 26.712 -1.818 -24.237 1.00 94.31 82 SER A C 1
ATOM 655 O O . SER A 1 82 ? 27.772 -2.139 -24.769 1.00 94.31 82 SER A O 1
ATOM 657 N N . PHE A 1 83 ? 26.516 -2.009 -22.928 1.00 95.12 83 PHE A N 1
ATOM 658 C CA . PHE A 1 83 ? 27.545 -2.597 -22.067 1.00 95.12 83 PHE A CA 1
ATOM 659 C C . PHE A 1 83 ? 27.814 -4.075 -22.383 1.00 95.12 83 PHE A C 1
ATOM 661 O O . PHE A 1 83 ? 26.925 -4.824 -22.807 1.00 95.12 83 PHE A O 1
ATOM 668 N N . SER A 1 84 ? 29.056 -4.499 -22.128 1.00 97.00 84 SER A N 1
ATOM 669 C CA . SER A 1 84 ? 29.467 -5.901 -22.223 1.00 97.00 84 SER A CA 1
ATOM 670 C C . SER A 1 84 ? 28.723 -6.772 -21.206 1.00 97.00 84 SER A C 1
ATOM 672 O O . SER A 1 84 ? 28.252 -6.282 -20.177 1.00 97.00 84 SER A O 1
ATOM 674 N N . ALA A 1 85 ? 28.647 -8.078 -21.475 1.00 95.06 85 ALA A N 1
ATOM 675 C CA . ALA A 1 85 ? 27.980 -9.038 -20.594 1.00 95.06 85 ALA A CA 1
ATOM 676 C C . ALA A 1 85 ? 28.522 -8.989 -19.152 1.00 95.06 85 ALA A C 1
ATOM 678 O O . ALA A 1 85 ? 27.744 -8.913 -18.208 1.00 95.06 85 ALA A O 1
ATOM 679 N N . MET A 1 86 ? 29.848 -8.914 -18.985 1.00 94.88 86 MET A N 1
ATOM 680 C CA . MET A 1 86 ? 30.489 -8.779 -17.672 1.00 94.88 86 MET A CA 1
ATOM 681 C C . MET A 1 86 ? 30.071 -7.493 -16.944 1.00 94.88 86 MET A C 1
ATOM 683 O O . MET A 1 86 ? 29.746 -7.539 -15.762 1.00 94.88 86 MET A O 1
ATOM 687 N N . ARG A 1 87 ? 30.029 -6.345 -17.638 1.00 94.06 87 ARG A N 1
ATOM 688 C CA . ARG A 1 87 ? 29.600 -5.074 -17.027 1.00 94.06 87 ARG A CA 1
ATOM 689 C C . ARG A 1 87 ? 28.133 -5.109 -16.605 1.00 94.06 87 ARG A C 1
ATOM 691 O O . ARG A 1 87 ? 27.804 -4.569 -15.556 1.00 94.06 87 ARG A O 1
ATOM 698 N N . LYS A 1 88 ? 27.266 -5.745 -17.398 1.00 93.75 88 LYS A N 1
ATOM 699 C CA . LYS A 1 88 ? 25.844 -5.925 -17.063 1.00 93.75 88 LYS A CA 1
ATOM 700 C C . LYS A 1 88 ? 25.669 -6.804 -15.825 1.00 93.75 88 LYS A C 1
ATOM 702 O O . LYS A 1 88 ? 24.992 -6.380 -14.897 1.00 93.75 88 LYS A O 1
ATOM 707 N N . LEU A 1 89 ? 26.356 -7.947 -15.777 1.00 94.81 89 LEU A N 1
ATOM 708 C CA . LEU A 1 89 ? 26.340 -8.854 -14.627 1.00 94.81 89 LEU A CA 1
ATOM 709 C C . LEU A 1 89 ? 26.838 -8.159 -13.350 1.00 94.81 89 LEU A C 1
ATOM 711 O O . LEU A 1 89 ? 26.220 -8.264 -12.299 1.00 94.81 89 LEU A O 1
ATOM 715 N N . MET A 1 90 ? 27.932 -7.399 -13.440 1.00 93.81 90 MET A N 1
ATOM 716 C CA . MET A 1 90 ? 28.457 -6.650 -12.296 1.00 93.81 90 MET A CA 1
ATOM 717 C C . MET A 1 90 ? 27.458 -5.615 -11.776 1.00 93.81 90 MET A C 1
ATOM 719 O O . MET A 1 90 ? 27.273 -5.506 -10.568 1.00 93.81 90 MET A O 1
ATOM 723 N N . LEU A 1 91 ? 26.798 -4.868 -12.666 1.00 90.38 91 LEU A N 1
ATOM 724 C CA . LEU A 1 91 ? 25.774 -3.899 -12.267 1.00 90.38 91 LEU A CA 1
ATOM 725 C C . LEU A 1 91 ? 24.558 -4.570 -11.626 1.00 90.38 91 LEU A C 1
ATOM 727 O O . LEU A 1 91 ? 23.997 -4.014 -10.6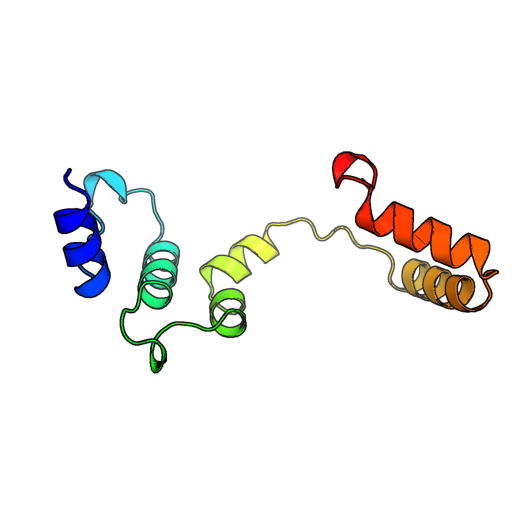89 1.00 90.38 91 LEU A O 1
ATOM 731 N N . GLU A 1 92 ? 24.185 -5.762 -12.084 1.00 89.50 92 GLU A N 1
ATOM 732 C CA . GLU A 1 92 ? 23.135 -6.571 -11.467 1.00 89.50 92 GLU A CA 1
ATOM 733 C C . GLU A 1 92 ? 23.528 -7.009 -10.049 1.00 89.50 92 GLU A C 1
ATOM 735 O O . GLU A 1 92 ? 22.794 -6.7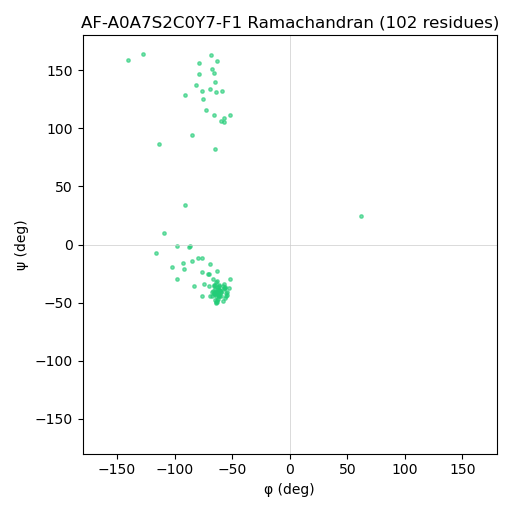48 -9.098 1.00 89.50 92 GLU A O 1
ATOM 740 N N . VAL A 1 93 ? 24.730 -7.567 -9.871 1.00 92.69 93 VAL A N 1
ATOM 741 C CA . VAL A 1 93 ? 25.251 -7.944 -8.546 1.00 92.69 93 VAL A CA 1
ATOM 742 C C . VAL A 1 93 ? 25.265 -6.741 -7.609 1.00 92.69 93 VAL A C 1
ATOM 744 O O . VAL A 1 93 ? 24.807 -6.844 -6.473 1.00 92.69 93 VAL A O 1
ATOM 747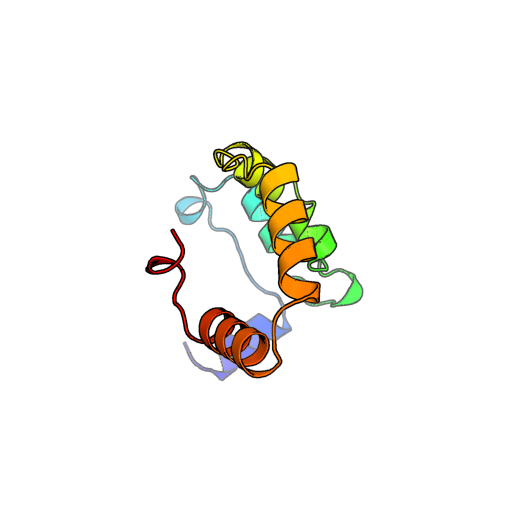 N N . ILE A 1 94 ? 25.743 -5.591 -8.084 1.00 91.12 94 ILE A N 1
ATOM 748 C CA . ILE A 1 94 ? 25.776 -4.339 -7.325 1.00 91.12 94 ILE A CA 1
ATOM 749 C C . ILE A 1 94 ? 24.354 -3.891 -6.952 1.00 91.12 94 ILE A C 1
ATOM 751 O O . ILE A 1 94 ? 24.123 -3.540 -5.798 1.00 91.12 94 ILE A O 1
ATOM 755 N N . ALA A 1 95 ? 23.392 -3.954 -7.876 1.00 88.81 95 ALA A N 1
ATOM 756 C CA . ALA A 1 95 ? 22.007 -3.559 -7.620 1.00 88.81 95 ALA A CA 1
ATOM 757 C C . ALA A 1 95 ? 21.336 -4.394 -6.514 1.00 88.81 95 ALA A C 1
ATOM 759 O O . ALA A 1 95 ? 20.548 -3.852 -5.743 1.00 88.81 95 ALA A O 1
ATOM 760 N N . PHE A 1 96 ? 21.666 -5.685 -6.410 1.00 86.69 96 PHE A N 1
ATOM 761 C CA . PHE A 1 96 ? 21.113 -6.575 -5.383 1.00 86.69 96 PHE A CA 1
ATOM 762 C C . PHE A 1 96 ? 21.948 -6.648 -4.097 1.00 86.69 96 PHE A C 1
ATOM 764 O O . PHE A 1 96 ? 21.419 -7.022 -3.051 1.00 86.69 96 PHE A O 1
ATOM 771 N N . SER A 1 97 ? 23.237 -6.303 -4.155 1.00 88.38 97 SER A N 1
ATOM 772 C CA . SER A 1 97 ? 24.172 -6.472 -3.030 1.00 88.38 97 SER A CA 1
ATOM 773 C C . SER A 1 97 ? 24.474 -5.174 -2.283 1.00 88.38 97 SER A C 1
ATOM 775 O O . SER A 1 97 ? 24.955 -5.223 -1.149 1.00 88.38 97 SER A O 1
ATOM 777 N N . LEU A 1 98 ? 24.223 -4.008 -2.887 1.00 85.94 98 LEU A N 1
ATOM 778 C CA . LEU A 1 98 ? 24.416 -2.727 -2.214 1.00 85.94 98 LEU A CA 1
ATOM 779 C C . LEU A 1 98 ? 23.230 -2.372 -1.320 1.00 85.94 98 LEU A C 1
ATOM 781 O O . LEU A 1 98 ? 22.064 -2.479 -1.693 1.00 85.94 98 LEU A O 1
ATOM 785 N N . ARG A 1 99 ? 23.548 -1.866 -0.128 1.00 78.50 99 ARG A N 1
ATOM 786 C CA . ARG A 1 99 ? 22.562 -1.277 0.784 1.00 78.50 99 ARG A CA 1
ATOM 787 C C . ARG A 1 99 ? 22.220 0.151 0.340 1.00 78.50 99 ARG A C 1
ATOM 789 O O . ARG A 1 99 ? 23.075 0.807 -0.254 1.00 78.50 99 ARG A O 1
ATOM 796 N N . PRO A 1 100 ? 21.043 0.696 0.710 1.00 71.62 100 PRO A N 1
ATOM 797 C CA . PRO A 1 100 ? 20.656 2.068 0.363 1.00 71.62 100 PRO A CA 1
ATOM 798 C C . PRO A 1 100 ? 21.696 3.139 0.737 1.00 71.62 100 PRO A C 1
ATOM 800 O O . PRO A 1 100 ? 21.831 4.134 0.036 1.00 71.62 100 PRO A O 1
ATOM 803 N N . SER A 1 101 ? 22.486 2.914 1.794 1.00 73.31 101 SER A N 1
ATOM 804 C CA . SER A 1 101 ? 23.565 3.814 2.226 1.00 73.31 101 SER A CA 1
ATOM 805 C C . SER A 1 101 ? 24.769 3.881 1.279 1.00 73.31 101 SER A C 1
ATOM 807 O O . SER A 1 101 ? 25.576 4.793 1.398 1.00 73.31 101 SER A O 1
ATOM 809 N N . GLN A 1 102 ? 24.914 2.925 0.361 1.00 71.62 102 GLN A N 1
ATOM 810 C CA . GLN A 1 102 ? 26.016 2.863 -0.605 1.00 71.62 102 GLN A CA 1
ATOM 811 C C . GLN A 1 102 ? 25.626 3.440 -1.977 1.00 71.62 102 GLN A C 1
ATOM 813 O O . GLN A 1 102 ? 26.446 3.443 -2.890 1.00 71.62 102 GLN A O 1
ATOM 818 N N . ILE A 1 103 ? 24.374 3.890 -2.125 1.00 63.44 103 ILE A N 1
ATOM 819 C CA . ILE A 1 103 ? 23.771 4.379 -3.377 1.00 63.44 103 ILE A CA 1
ATOM 820 C C . ILE A 1 103 ? 23.405 5.882 -3.263 1.00 63.44 103 ILE A C 1
ATOM 822 O O . ILE A 1 103 ? 23.008 6.499 -4.250 1.00 63.44 103 ILE A O 1
ATOM 826 N N . ALA A 1 104 ? 23.520 6.476 -2.066 1.00 47.34 104 ALA A N 1
ATOM 827 C CA . ALA A 1 104 ? 22.973 7.794 -1.724 1.00 47.34 104 ALA A CA 1
ATOM 828 C C . ALA A 1 104 ? 23.914 8.979 -1.970 1.00 47.34 104 ALA A C 1
ATOM 830 O O . ALA A 1 104 ? 25.118 8.861 -1.660 1.00 47.34 104 ALA A O 1
#

Organism: NCBI:txid3111310

Secondary structure (DSSP, 8-state):
--HHHHHHHHHTT-----HHHHTTS-HHHHHHHHHHS-SSTTTSPPHHHHHHSHHHHHHHHHS------HHHHHHHHHHHHHS-HHHHHHHHHHHHH--GGG--

Mean predicted aligned error: 9.78 Å

Sequence (104 aa):
KSDTEIRKRITQGSYKFPRHQFEHVSAAAIDLISNLLQVDVTRRFSAAQALAHPWIRQAQQQLPLRECSVSALVSSLRAFKSFSAMRKLMLEVIAFSLRPSQIA

InterPro domains:
  IPR011009 Protein kinase-like domain superfamily [SSF56112] (3-91)
  IPR050205 Calcium-dependent Serine/Threonine Protein Kinases [PTHR24349] (3-94)

Nearest PDB structures (foldseek):
  4a9t-assembly1_A  TM=8.630E-01  e=1.409E-03  Homo sapiens
  4a9u-assembly1_A-2  TM=8.161E-01  e=2.122E-03  Homo sapiens
  2yiq-assembly1_A-2  TM=6.967E-01  e=1.254E-03  Homo sapiens
  2w7x-assembly1_A  TM=6.976E-01  e=1.329E-03  Homo sapiens
  2wtc-assembly1_A  TM=6.672E-01  e=1.780E-03  Homo sapiens